Protein AF-A0AAV7HA38-F1 (afdb_monomer_lite)

Structure (mmCIF, N/CA/C/O backbone):
data_AF-A0AAV7HA38-F1
#
_entry.id   AF-A0AAV7HA38-F1
#
loop_
_atom_site.group_PDB
_atom_site.id
_atom_site.type_symbol
_atom_site.label_atom_id
_atom_site.label_alt_id
_atom_site.label_comp_id
_atom_site.label_asym_id
_atom_site.label_entity_id
_atom_site.label_seq_id
_atom_site.pdbx_PDB_ins_code
_atom_site.Cartn_x
_atom_site.Cartn_y
_atom_site.Cartn_z
_atom_site.occupancy
_atom_site.B_iso_or_equiv
_atom_site.auth_seq_id
_atom_site.auth_comp_id
_atom_site.auth_asym_id
_atom_site.auth_atom_id
_atom_site.pdbx_PDB_model_num
ATOM 1 N N . MET A 1 1 ? -33.598 -16.511 79.814 1.00 62.31 1 MET A N 1
ATOM 2 C CA . MET A 1 1 ? -33.511 -16.182 78.376 1.00 62.31 1 MET A CA 1
ATOM 3 C C . MET A 1 1 ? -33.268 -17.488 77.653 1.00 62.31 1 MET A C 1
ATOM 5 O O . MET A 1 1 ? -32.218 -18.081 77.866 1.00 62.31 1 MET A O 1
ATOM 9 N N . ASP A 1 2 ? -34.263 -17.977 76.916 1.00 84.94 2 ASP A N 1
ATOM 10 C CA . ASP A 1 2 ? -34.191 -19.276 76.243 1.00 84.94 2 ASP A CA 1
ATOM 11 C C . ASP A 1 2 ? -33.269 -19.222 75.025 1.00 84.94 2 ASP A C 1
ATOM 13 O O . ASP A 1 2 ? -33.269 -18.250 74.272 1.00 84.94 2 ASP A O 1
ATOM 17 N N . ARG A 1 3 ? -32.510 -20.299 74.806 1.00 86.19 3 ARG A N 1
ATOM 18 C CA . ARG A 1 3 ? -31.578 -20.464 73.678 1.00 86.19 3 ARG A CA 1
ATOM 19 C C . ARG A 1 3 ? -32.233 -20.198 72.314 1.00 86.19 3 ARG A C 1
ATOM 21 O O . ARG A 1 3 ? -31.635 -19.552 71.462 1.00 86.19 3 ARG A O 1
ATOM 28 N N . LEU A 1 4 ? -33.491 -20.608 72.160 1.00 89.75 4 LEU A N 1
ATOM 29 C CA . LEU A 1 4 ? -34.296 -20.370 70.957 1.00 89.75 4 LEU A CA 1
ATOM 30 C C . LEU A 1 4 ? -34.538 -18.878 70.681 1.00 89.75 4 LEU A C 1
ATOM 32 O O . LEU A 1 4 ? -34.644 -18.471 69.528 1.00 89.75 4 LEU A O 1
ATOM 36 N N . HIS A 1 5 ? -34.615 -18.048 71.724 1.00 88.56 5 HIS A N 1
ATOM 37 C CA . HIS A 1 5 ? -34.818 -16.609 71.571 1.00 88.56 5 HIS A CA 1
ATOM 38 C C . HIS A 1 5 ? -33.565 -15.918 71.016 1.00 88.56 5 HIS A C 1
ATOM 40 O O . HIS A 1 5 ? -33.676 -15.019 70.189 1.00 88.56 5 HIS A O 1
ATOM 46 N N . ILE A 1 6 ? -32.377 -16.369 71.431 1.00 91.44 6 ILE A N 1
ATOM 47 C CA . ILE A 1 6 ? -31.093 -15.848 70.938 1.00 91.44 6 ILE A CA 1
ATOM 48 C C . ILE A 1 6 ? -30.918 -16.209 69.458 1.00 91.44 6 ILE A C 1
ATOM 50 O O . ILE A 1 6 ? -30.680 -15.322 68.640 1.00 91.44 6 ILE A O 1
ATOM 54 N N . GLU A 1 7 ? -31.143 -17.477 69.100 1.00 93.38 7 GLU A N 1
ATOM 55 C CA . GLU A 1 7 ? -31.042 -17.963 67.715 1.00 93.38 7 GLU A CA 1
ATOM 56 C C . GLU A 1 7 ? -32.028 -17.237 66.774 1.00 93.38 7 GLU A C 1
ATOM 58 O O . GLU A 1 7 ? -31.676 -16.880 65.648 1.00 93.38 7 GLU A O 1
ATOM 63 N N . LEU A 1 8 ? -33.246 -16.935 67.244 1.00 94.00 8 LEU A N 1
ATOM 64 C CA . LEU A 1 8 ? -34.242 -16.179 66.476 1.00 94.00 8 LEU A CA 1
ATOM 65 C C . LEU A 1 8 ? -33.797 -14.734 66.196 1.00 94.00 8 LEU A C 1
ATOM 67 O O . LEU A 1 8 ? -33.965 -14.235 65.079 1.00 94.00 8 LEU A O 1
ATOM 71 N N . VAL A 1 9 ? -33.240 -14.056 67.202 1.00 94.62 9 VAL A N 1
ATOM 72 C CA . VAL A 1 9 ? -32.756 -12.675 67.068 1.00 94.62 9 VAL A CA 1
ATOM 73 C C . VAL A 1 9 ? -31.555 -12.624 66.121 1.00 94.62 9 VAL A C 1
ATOM 75 O O . VAL A 1 9 ? -31.524 -11.789 65.215 1.00 94.62 9 VAL A O 1
ATOM 78 N N . GLU A 1 10 ? -30.605 -13.550 66.255 1.00 94.31 10 GLU A N 1
ATOM 79 C CA . GLU A 1 10 ? -29.455 -13.664 65.350 1.00 94.31 10 GLU A CA 1
ATOM 80 C C . GLU A 1 10 ? -29.895 -13.921 63.901 1.00 94.31 10 GLU A C 1
ATOM 82 O O . GLU A 1 10 ? -29.453 -13.217 62.984 1.00 94.31 10 GLU A O 1
ATOM 87 N N . ALA A 1 11 ? -30.841 -14.839 63.682 1.00 94.25 11 ALA A N 1
ATOM 88 C CA . ALA A 1 11 ? -31.405 -15.098 62.360 1.00 94.25 11 ALA A CA 1
ATOM 89 C C . ALA A 1 11 ? -32.081 -13.849 61.764 1.00 94.25 11 ALA A C 1
ATOM 91 O O . ALA A 1 11 ? -31.839 -13.510 60.604 1.00 94.25 11 ALA A O 1
ATOM 92 N N . GLN A 1 12 ? -32.862 -13.101 62.553 1.00 94.69 12 GLN A N 1
ATOM 93 C CA . GLN A 1 12 ? -33.477 -11.847 62.102 1.00 94.69 12 GLN A CA 1
ATOM 94 C C . GLN A 1 12 ? -32.443 -10.786 61.715 1.00 94.69 12 GLN A C 1
ATOM 96 O O . GLN A 1 12 ? -32.602 -10.117 60.689 1.00 94.69 12 GLN A O 1
ATOM 101 N N . THR A 1 13 ? -31.380 -10.621 62.509 1.00 94.69 13 THR A N 1
ATOM 102 C CA . THR A 1 13 ? -30.314 -9.665 62.170 1.00 94.69 13 THR A CA 1
ATOM 103 C C . THR A 1 13 ? -29.594 -10.053 60.878 1.00 94.69 13 THR A C 1
ATOM 105 O O . THR A 1 13 ? -29.368 -9.193 60.022 1.00 94.69 13 THR A O 1
ATOM 108 N N . THR A 1 14 ? -29.335 -11.348 60.686 1.00 95.25 14 THR A N 1
ATOM 109 C CA . THR A 1 14 ? -28.693 -11.894 59.485 1.00 95.25 14 THR A CA 1
ATOM 110 C C . THR A 1 14 ? -29.554 -11.685 58.240 1.00 95.25 14 THR A C 1
ATOM 112 O O . THR A 1 14 ? -29.066 -11.160 57.239 1.00 95.25 14 THR A O 1
ATOM 115 N N . ILE A 1 15 ? -30.854 -11.994 58.313 1.00 95.69 15 ILE A N 1
ATOM 116 C CA . ILE A 1 15 ? -31.809 -11.785 57.211 1.00 95.69 15 ILE A CA 1
ATOM 117 C C . ILE A 1 15 ? -31.880 -10.302 56.827 1.00 95.69 15 ILE A C 1
ATOM 119 O O . ILE A 1 15 ? -31.817 -9.947 55.648 1.00 95.69 15 ILE A O 1
ATOM 123 N N . LYS A 1 16 ? -31.949 -9.404 57.818 1.00 95.62 16 LYS A N 1
ATOM 124 C CA . LYS A 1 16 ? -31.985 -7.954 57.576 1.00 95.62 16 LYS A CA 1
ATOM 125 C C . LYS A 1 16 ? -30.708 -7.455 56.896 1.00 95.62 16 LYS A C 1
ATOM 127 O O . LYS A 1 16 ? -30.772 -6.566 56.046 1.00 95.62 16 LYS A O 1
ATOM 132 N N . GLN A 1 17 ? -29.553 -8.012 57.254 1.00 95.19 17 GLN A N 1
ATOM 133 C CA . GLN A 1 17 ? -28.273 -7.666 56.641 1.00 95.19 17 GLN A CA 1
ATOM 134 C C . GLN A 1 17 ? -28.152 -8.208 55.207 1.00 95.19 17 GLN A C 1
ATOM 136 O O . GLN A 1 17 ? -27.675 -7.494 54.319 1.00 95.19 17 GLN A O 1
ATOM 141 N N . GLN A 1 18 ? -28.634 -9.427 54.953 1.00 95.50 18 GLN A N 1
ATOM 142 C CA . GLN A 1 18 ? -28.691 -10.004 53.608 1.00 95.50 18 GLN A CA 1
ATOM 143 C C . GLN A 1 18 ? -29.592 -9.183 52.679 1.00 95.50 18 GLN A C 1
ATOM 145 O O . GLN A 1 18 ? -29.159 -8.841 51.580 1.00 95.50 18 GLN A O 1
ATOM 150 N N . GLY A 1 19 ? -30.773 -8.757 53.140 1.00 96.62 19 GLY A N 1
ATOM 151 C CA . GLY A 1 19 ? -31.677 -7.916 52.344 1.00 96.62 19 GLY A CA 1
ATOM 152 C C . GLY A 1 19 ? -31.048 -6.584 51.910 1.00 96.62 19 GLY A C 1
ATOM 153 O O . GLY A 1 19 ? -31.162 -6.185 50.752 1.00 96.62 19 GLY A O 1
ATOM 154 N N . LYS A 1 20 ? -30.296 -5.923 52.803 1.00 95.75 20 LYS A N 1
ATOM 155 C CA . LYS A 1 20 ? -29.534 -4.706 52.458 1.00 95.75 20 LYS A CA 1
ATOM 156 C C . LYS A 1 20 ? -28.440 -4.982 51.428 1.00 95.75 20 LYS A C 1
ATOM 158 O O . LYS A 1 20 ? -28.231 -4.195 50.510 1.00 95.75 20 LYS A O 1
ATOM 163 N N . THR A 1 21 ? -27.734 -6.097 51.594 1.00 95.75 21 THR A N 1
ATOM 164 C CA . THR A 1 21 ? -26.650 -6.499 50.690 1.00 95.75 21 THR A CA 1
ATOM 165 C C . THR A 1 21 ? -27.192 -6.785 49.290 1.00 95.75 21 THR A C 1
ATOM 167 O O . THR A 1 21 ? -26.593 -6.359 48.303 1.00 95.75 21 THR A O 1
ATOM 170 N N . GLN A 1 22 ? -28.363 -7.420 49.204 1.00 96.56 22 GLN A N 1
ATOM 171 C CA . GLN A 1 22 ? -29.045 -7.700 47.946 1.00 96.56 22 GLN A CA 1
ATOM 172 C C . GLN A 1 22 ? -29.448 -6.418 47.209 1.00 96.56 22 GLN A C 1
ATOM 174 O O . GLN A 1 22 ? -29.122 -6.286 46.034 1.00 96.56 22 GLN A O 1
ATOM 179 N N . GLN A 1 23 ? -30.030 -5.429 47.898 1.00 96.00 23 GLN A N 1
ATOM 180 C CA . GLN A 1 23 ? -30.350 -4.130 47.281 1.00 96.00 23 GLN A CA 1
ATOM 181 C C . GLN A 1 23 ? -29.116 -3.417 46.711 1.00 96.00 23 GLN A C 1
ATOM 183 O O . GLN A 1 23 ? -29.169 -2.847 45.622 1.00 96.00 23 GLN A O 1
ATOM 188 N N . ILE A 1 24 ? -27.985 -3.452 47.425 1.00 96.62 24 ILE A N 1
ATOM 189 C CA . ILE A 1 24 ? -26.736 -2.836 46.951 1.00 96.62 24 ILE A CA 1
ATOM 190 C C . ILE A 1 24 ? -26.222 -3.545 45.691 1.00 96.62 24 ILE A C 1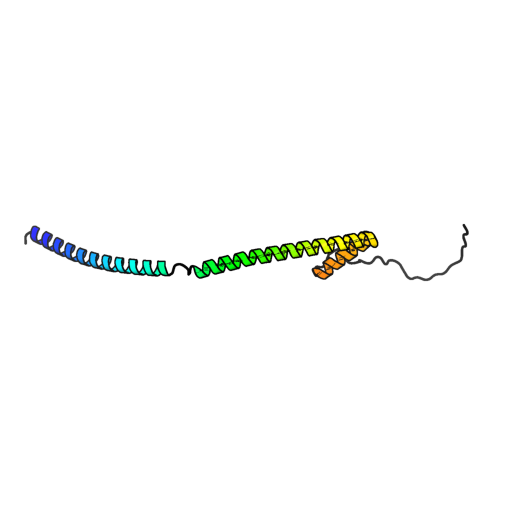
ATOM 192 O O . ILE A 1 24 ? -25.749 -2.890 44.760 1.00 96.62 24 ILE A O 1
ATOM 196 N N . LEU A 1 25 ? -26.293 -4.877 45.662 1.00 96.19 25 LEU A N 1
ATOM 197 C CA . LEU A 1 25 ? -25.904 -5.682 44.503 1.00 96.19 25 LEU A CA 1
ATOM 198 C C . LEU A 1 25 ? -26.791 -5.398 43.291 1.00 96.19 25 LEU A C 1
ATOM 200 O O . LEU A 1 25 ? -26.273 -5.240 42.191 1.00 96.19 25 LEU A O 1
ATOM 204 N N . GLU A 1 26 ? -28.097 -5.279 43.497 1.00 97.06 26 GLU A N 1
ATOM 205 C CA . GLU A 1 26 ? -29.074 -5.013 42.442 1.00 97.06 26 GLU A CA 1
ATOM 206 C C . GLU A 1 26 ? -28.854 -3.628 41.817 1.00 97.06 26 GLU A C 1
ATOM 208 O O . GLU A 1 26 ? -28.704 -3.510 40.601 1.00 97.06 26 GLU A O 1
ATOM 213 N N . ALA A 1 27 ? -28.660 -2.597 42.646 1.00 96.75 27 ALA A N 1
ATOM 214 C CA . ALA A 1 27 ? -28.312 -1.256 42.178 1.00 96.75 27 ALA A CA 1
ATOM 215 C C . ALA A 1 27 ? -26.973 -1.222 41.414 1.00 96.75 27 ALA A C 1
ATOM 217 O O . ALA A 1 27 ? -26.838 -0.525 40.405 1.00 96.75 27 ALA A O 1
ATOM 218 N N . LYS A 1 28 ? -25.967 -1.984 41.868 1.00 96.56 28 LYS A N 1
ATOM 219 C CA . LYS A 1 28 ? -24.689 -2.118 41.149 1.00 96.56 28 LYS A CA 1
ATOM 220 C C . LYS A 1 28 ? -24.854 -2.833 39.811 1.00 96.56 28 LYS A C 1
ATOM 222 O O . LYS A 1 28 ? -24.197 -2.440 38.852 1.00 96.56 28 LYS A O 1
ATOM 227 N N . ASN A 1 29 ? -25.700 -3.856 39.746 1.00 96.69 29 ASN A N 1
ATOM 228 C CA . ASN A 1 29 ? -25.959 -4.610 38.524 1.00 96.69 29 ASN A CA 1
ATOM 229 C C . ASN A 1 29 ? -26.628 -3.720 37.469 1.00 96.69 29 ASN A C 1
ATOM 231 O O . ASN A 1 29 ? -26.132 -3.623 36.352 1.00 96.69 29 ASN A O 1
ATOM 235 N N . GLU A 1 30 ? -27.659 -2.965 37.852 1.00 96.94 30 GLU A N 1
ATOM 236 C CA . GLU A 1 30 ? -28.312 -2.008 36.949 1.00 96.94 30 GLU A CA 1
ATOM 237 C C . GLU A 1 30 ? -27.350 -0.914 36.467 1.00 96.94 30 GLU A C 1
ATOM 239 O O . GLU A 1 30 ? -27.302 -0.592 35.278 1.00 96.94 30 GLU A O 1
ATOM 244 N N . ARG A 1 31 ? -26.482 -0.407 37.353 1.00 96.44 31 ARG A N 1
ATOM 245 C CA . ARG A 1 31 ? -25.427 0.533 36.955 1.00 96.44 31 ARG A CA 1
ATOM 246 C C . ARG A 1 31 ? -24.450 -0.086 35.951 1.00 96.44 31 ARG A C 1
ATOM 248 O O . ARG A 1 31 ? -24.081 0.573 34.984 1.00 96.44 31 ARG A O 1
ATOM 255 N N . LEU A 1 32 ? -24.019 -1.328 36.170 1.00 95.62 32 LEU A N 1
ATOM 256 C CA . LEU A 1 32 ? -23.100 -2.024 35.266 1.00 95.62 32 LEU A CA 1
ATOM 257 C C . LEU A 1 32 ? -23.738 -2.299 33.903 1.00 95.62 32 LEU A C 1
ATOM 259 O O . LEU A 1 32 ? -23.078 -2.074 32.893 1.00 95.62 32 LEU A O 1
ATOM 263 N N . LYS A 1 33 ? -25.014 -2.702 33.860 1.00 95.56 33 LYS A N 1
ATOM 264 C CA . LYS A 1 33 ? -25.769 -2.851 32.606 1.00 95.56 33 LYS A CA 1
ATOM 265 C C . LYS A 1 33 ? -25.825 -1.540 31.823 1.00 95.56 33 LYS A C 1
ATOM 267 O O . LYS A 1 33 ? -25.563 -1.540 30.625 1.00 95.56 33 LYS A O 1
ATOM 272 N N . SER A 1 34 ? -26.105 -0.424 32.501 1.00 93.06 34 SER A N 1
ATOM 273 C CA . SER A 1 34 ? -26.121 0.900 31.868 1.00 93.06 34 SER A CA 1
ATOM 274 C C . SER A 1 34 ? -24.757 1.274 31.283 1.00 93.06 34 SER A C 1
ATOM 276 O O . SER A 1 34 ? -24.694 1.758 30.158 1.00 93.06 34 SER A O 1
ATOM 278 N N . VAL A 1 35 ? -23.669 1.034 32.020 1.00 90.69 35 VAL A N 1
ATOM 279 C CA . VAL A 1 3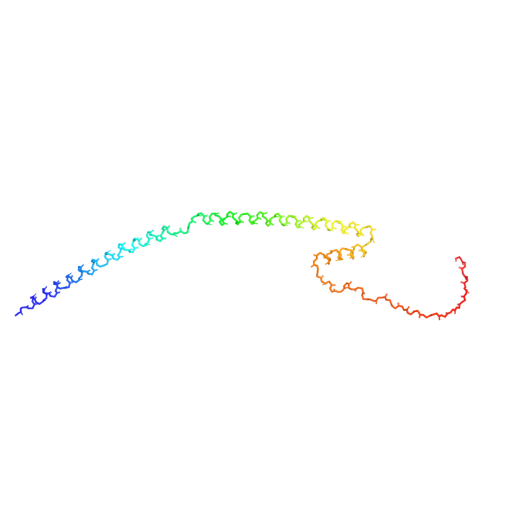5 ? -22.303 1.324 31.549 1.00 90.69 35 VAL A CA 1
ATOM 280 C C . VAL A 1 35 ? -21.915 0.424 30.373 1.00 90.69 35 VAL A C 1
ATOM 282 O O . VAL A 1 35 ? -21.279 0.894 29.435 1.00 90.69 35 VAL A O 1
ATOM 285 N N . LEU A 1 36 ? -22.306 -0.853 30.395 1.00 89.69 36 LEU A N 1
ATOM 286 C CA . LEU A 1 36 ? -22.090 -1.786 29.285 1.00 89.69 36 LEU A CA 1
ATOM 287 C C . LEU A 1 36 ? -22.787 -1.308 28.011 1.00 89.69 36 LEU A C 1
ATOM 289 O O . LEU A 1 36 ? -22.139 -1.212 26.974 1.00 89.69 36 LEU A O 1
ATOM 293 N N . SER A 1 37 ? -24.061 -0.926 28.109 1.00 85.00 37 SER A N 1
ATOM 294 C CA . SER A 1 37 ? -24.823 -0.417 26.966 1.00 85.00 37 SER A CA 1
ATOM 295 C C . SER A 1 37 ? -24.221 0.872 26.388 1.00 85.00 37 SER A C 1
ATOM 297 O O . SER A 1 37 ? -24.112 1.012 25.171 1.00 85.00 37 SER A O 1
ATOM 299 N N . GLU A 1 38 ? -23.751 1.791 27.239 1.00 82.81 38 GLU A N 1
ATOM 300 C CA . GLU A 1 38 ? -23.047 3.002 26.795 1.00 82.81 38 GLU A CA 1
ATOM 301 C C . GLU A 1 38 ? -21.725 2.668 26.081 1.00 82.81 38 GLU A C 1
ATOM 303 O O . GLU A 1 38 ? -21.382 3.278 25.067 1.00 82.81 38 GLU A O 1
ATOM 308 N N . LYS A 1 39 ? -20.979 1.678 26.586 1.00 80.81 39 LYS A N 1
ATOM 309 C CA . LYS A 1 39 ? -19.705 1.242 26.000 1.00 80.81 39 LYS A CA 1
ATOM 310 C C . LYS A 1 39 ? -19.879 0.505 24.676 1.00 80.81 39 LYS A C 1
ATOM 312 O O . LYS A 1 39 ? -19.062 0.705 23.782 1.00 80.81 39 LYS A O 1
ATOM 317 N N . GLU A 1 40 ? -20.935 -0.288 24.528 1.00 77.19 40 GLU A N 1
ATOM 318 C CA . GLU A 1 40 ? -21.311 -0.912 23.254 1.00 77.19 40 GLU A CA 1
ATOM 319 C C . GLU A 1 40 ? -21.714 0.143 22.216 1.00 77.19 40 GLU A C 1
ATOM 321 O O . GLU A 1 40 ? -21.297 0.062 21.065 1.00 77.19 40 GLU A O 1
ATOM 326 N N . ALA A 1 41 ? -22.423 1.202 22.621 1.00 69.00 41 ALA A N 1
ATOM 327 C CA . ALA A 1 41 ? -22.729 2.328 21.735 1.00 69.00 41 ALA A CA 1
ATOM 328 C C . ALA A 1 41 ? -21.486 3.163 21.348 1.00 69.00 41 ALA A C 1
ATOM 330 O O . ALA A 1 41 ? -21.488 3.827 20.314 1.00 69.00 41 ALA A O 1
ATOM 331 N N . GLN A 1 42 ? -20.420 3.125 22.160 1.00 69.69 42 GLN A N 1
ATOM 332 C CA . GLN A 1 42 ? -19.116 3.751 21.884 1.00 69.69 42 GLN A CA 1
ATOM 333 C C . GLN A 1 42 ? -18.181 2.870 21.035 1.00 69.69 42 GLN A C 1
ATOM 335 O O . GLN A 1 42 ? -17.055 3.288 20.745 1.00 69.69 42 GLN A O 1
ATOM 340 N N . GLN A 1 43 ? -18.604 1.662 20.641 1.00 68.50 43 GLN A N 1
ATOM 341 C CA . GLN A 1 43 ? -17.852 0.822 19.712 1.00 68.50 43 GLN A CA 1
ATOM 342 C C . GLN A 1 43 ? -17.589 1.626 18.429 1.00 68.50 43 GLN A C 1
ATOM 344 O O . GLN A 1 43 ? -18.510 2.237 17.891 1.00 68.50 43 GLN A O 1
ATOM 349 N N . LEU A 1 44 ? -16.306 1.697 18.035 1.00 63.88 44 LEU A N 1
ATOM 350 C CA . LEU A 1 44 ? -15.731 2.605 17.028 1.00 63.88 44 LEU A CA 1
ATOM 351 C C . LEU A 1 44 ? -16.737 3.041 15.953 1.00 63.88 44 LEU A C 1
ATOM 353 O O . LEU A 1 44 ? -17.363 2.166 15.349 1.00 63.88 44 LEU A O 1
ATOM 357 N N . PRO A 1 45 ? -16.852 4.351 15.650 1.00 71.12 45 PRO A N 1
ATOM 358 C CA . PRO A 1 45 ? -17.777 4.810 14.628 1.00 71.12 45 PRO A CA 1
ATOM 359 C C . PRO A 1 45 ? -17.468 4.064 13.334 1.00 71.12 45 PRO A C 1
ATOM 361 O O . PRO A 1 45 ? -16.392 4.231 12.761 1.00 71.12 45 PRO A O 1
ATOM 364 N N . SER A 1 46 ? -18.406 3.223 12.895 1.00 74.06 46 SER A N 1
ATOM 365 C CA . SER A 1 46 ? -18.292 2.395 11.688 1.00 74.06 46 SER A CA 1
ATOM 366 C C . SER A 1 46 ? -17.778 3.201 10.483 1.00 74.06 46 SER A C 1
ATOM 368 O O . SER A 1 46 ? -16.957 2.722 9.704 1.00 74.06 46 SER A O 1
ATOM 370 N N . ALA A 1 47 ? -18.147 4.486 10.415 1.00 82.50 47 ALA A N 1
ATOM 371 C CA . ALA A 1 47 ? -17.662 5.445 9.428 1.00 82.50 47 ALA A CA 1
ATOM 372 C C . ALA A 1 47 ? -16.126 5.572 9.360 1.00 82.50 47 ALA A C 1
ATOM 374 O O . ALA A 1 47 ? -15.576 5.568 8.265 1.00 82.50 47 ALA A O 1
ATOM 375 N N . VAL A 1 48 ? -15.417 5.620 10.495 1.00 85.12 48 VAL A N 1
ATOM 376 C CA . VAL A 1 48 ? -13.945 5.756 10.525 1.00 85.12 48 VAL A CA 1
ATOM 377 C C . VAL A 1 48 ? -13.270 4.511 9.946 1.00 85.12 48 VAL A C 1
ATOM 379 O O . VAL A 1 48 ? -12.269 4.606 9.237 1.00 85.12 48 VAL A O 1
ATOM 382 N N . ILE A 1 49 ? -13.829 3.329 10.218 1.00 87.94 49 ILE A N 1
ATOM 383 C CA . ILE A 1 49 ? -13.320 2.064 9.677 1.00 87.94 49 ILE A CA 1
ATOM 384 C C . ILE A 1 49 ? -13.535 2.012 8.159 1.00 87.94 49 ILE A C 1
ATOM 386 O O . ILE A 1 49 ? -12.635 1.603 7.425 1.00 87.94 49 ILE A O 1
ATOM 390 N N . GLU A 1 50 ? -14.696 2.450 7.674 1.00 90.31 50 GLU A N 1
ATOM 391 C CA . GLU A 1 50 ? -14.982 2.510 6.237 1.00 90.31 50 GLU A CA 1
ATOM 392 C C . GLU A 1 50 ? -14.114 3.547 5.506 1.00 90.31 50 GLU A C 1
ATOM 394 O O . GLU A 1 50 ? -13.585 3.266 4.428 1.00 90.31 50 GLU A O 1
ATOM 399 N N . GLU A 1 51 ? -13.873 4.714 6.106 1.00 93.19 51 GLU A N 1
ATOM 400 C CA . GLU A 1 51 ? -12.936 5.707 5.569 1.00 93.19 51 GLU A CA 1
ATOM 401 C C . GLU A 1 51 ? -11.506 5.165 5.494 1.00 93.19 51 GLU A C 1
ATOM 403 O O . GLU A 1 51 ? -10.828 5.348 4.478 1.00 93.19 51 GLU A O 1
ATOM 408 N N . PHE A 1 52 ? -11.056 4.433 6.519 1.00 94.75 52 PHE A N 1
ATOM 409 C CA . PHE A 1 52 ? -9.751 3.778 6.501 1.00 94.75 52 PHE A CA 1
ATOM 410 C C . PHE A 1 52 ? -9.648 2.744 5.372 1.00 94.75 52 PHE A C 1
ATOM 412 O O . PHE A 1 52 ? -8.669 2.751 4.626 1.00 94.75 52 PHE A O 1
ATOM 419 N N . LYS A 1 53 ? -10.672 1.899 5.182 1.00 96.00 53 LYS A N 1
ATOM 420 C CA . LYS A 1 53 ? -10.720 0.940 4.063 1.00 96.00 53 LYS A CA 1
ATOM 421 C C . LYS A 1 53 ? -10.642 1.644 2.710 1.00 96.00 53 LYS A C 1
ATOM 423 O O . LYS A 1 53 ? -9.895 1.207 1.838 1.00 96.00 53 LYS A O 1
ATOM 428 N N . LYS A 1 54 ? -11.372 2.751 2.542 1.00 96.88 54 LYS A N 1
ATOM 429 C CA . LYS A 1 54 ? -11.345 3.554 1.313 1.00 96.88 54 LYS A CA 1
ATOM 430 C C . LYS A 1 54 ? -9.961 4.156 1.057 1.00 96.88 54 LYS A C 1
ATOM 432 O O . LYS A 1 54 ? -9.470 4.087 -0.067 1.00 96.88 54 LYS A O 1
ATOM 437 N N . SER A 1 55 ? -9.325 4.707 2.090 1.00 97.44 55 SER A N 1
ATOM 438 C CA . SER A 1 55 ? -7.957 5.236 2.014 1.00 97.44 55 SER A CA 1
ATOM 439 C C . SER A 1 55 ? -6.950 4.145 1.636 1.00 97.44 55 SER A C 1
ATOM 441 O O . SER A 1 55 ? -6.116 4.341 0.754 1.00 97.44 55 SER A O 1
ATOM 443 N N . 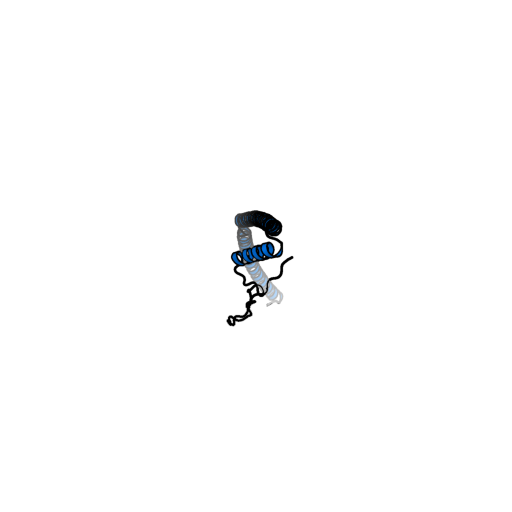TYR A 1 56 ? -7.079 2.956 2.229 1.00 97.38 56 TYR A N 1
ATOM 444 C CA . TYR A 1 56 ? -6.223 1.815 1.918 1.00 97.38 56 TYR A CA 1
ATOM 445 C C . TYR A 1 56 ? -6.397 1.322 0.473 1.00 97.38 56 TYR A C 1
ATOM 447 O O . TYR A 1 56 ? -5.408 1.089 -0.216 1.00 97.38 56 TYR A O 1
ATOM 455 N N . ALA A 1 57 ? -7.634 1.241 -0.028 1.00 98.12 57 ALA A N 1
ATOM 456 C CA . ALA A 1 57 ? -7.897 0.906 -1.428 1.00 98.12 57 ALA A CA 1
ATOM 457 C C . ALA A 1 57 ? -7.302 1.947 -2.392 1.00 98.12 57 ALA A C 1
ATOM 459 O O . ALA A 1 57 ? -6.690 1.585 -3.394 1.00 98.12 57 ALA A O 1
ATOM 460 N N . PHE A 1 58 ? -7.427 3.239 -2.071 1.00 98.12 58 PHE A N 1
ATOM 461 C CA . PHE A 1 58 ? -6.807 4.304 -2.858 1.00 98.12 58 PHE A CA 1
ATOM 462 C C . PHE A 1 58 ? -5.279 4.190 -2.877 1.00 98.12 58 PHE A C 1
ATOM 464 O O . PHE A 1 58 ? -4.671 4.335 -3.934 1.00 98.12 58 PHE A O 1
ATOM 471 N N . LYS A 1 59 ? -4.657 3.876 -1.734 1.00 98.12 59 LYS A N 1
ATOM 472 C CA . LYS A 1 59 ? -3.212 3.649 -1.646 1.00 98.12 59 LYS A CA 1
ATOM 473 C C . LYS A 1 59 ? -2.750 2.549 -2.609 1.00 98.12 59 LYS A C 1
ATOM 475 O O . LYS A 1 59 ? -1.786 2.782 -3.328 1.00 98.12 59 LYS A O 1
ATOM 480 N N . ILE A 1 60 ? -3.444 1.408 -2.650 1.00 98.19 60 ILE A N 1
ATOM 481 C CA . ILE A 1 60 ? -3.107 0.295 -3.557 1.00 98.19 60 ILE A CA 1
ATOM 482 C C . ILE A 1 60 ? -3.119 0.763 -5.018 1.00 98.19 60 ILE A C 1
ATOM 484 O O . ILE A 1 60 ? -2.155 0.539 -5.737 1.00 98.19 60 ILE A O 1
ATOM 488 N N . ILE A 1 61 ? -4.157 1.499 -5.432 1.00 98.12 61 ILE A N 1
ATOM 489 C CA . ILE A 1 61 ? -4.266 2.024 -6.805 1.00 98.12 61 ILE A CA 1
ATOM 490 C C 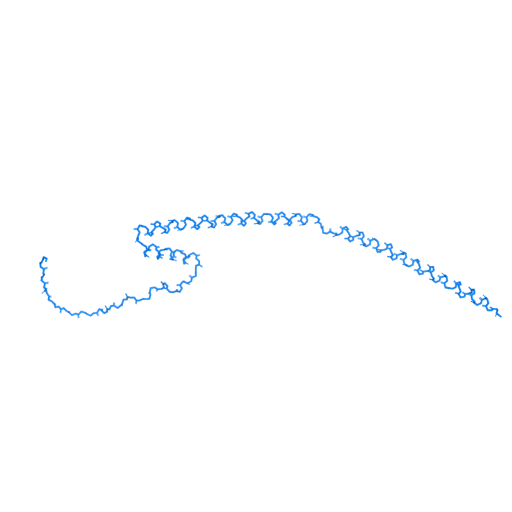. ILE A 1 61 ? -3.088 2.948 -7.151 1.00 98.12 61 ILE A C 1
ATOM 492 O O . ILE A 1 61 ? -2.554 2.908 -8.258 1.00 98.12 61 ILE A O 1
ATOM 496 N N . ILE A 1 62 ? -2.681 3.805 -6.213 1.00 97.94 62 ILE A N 1
ATOM 497 C CA . ILE A 1 62 ? -1.539 4.700 -6.420 1.00 97.94 62 ILE A CA 1
ATOM 498 C C . ILE A 1 62 ? -0.227 3.915 -6.501 1.00 97.94 62 ILE A C 1
ATOM 500 O O . ILE A 1 62 ? 0.602 4.224 -7.353 1.00 97.94 62 ILE A O 1
ATOM 504 N N . GLU A 1 63 ? -0.033 2.908 -5.649 1.00 98.12 63 GLU A N 1
ATOM 505 C CA . GLU A 1 63 ? 1.151 2.043 -5.694 1.00 98.12 63 GLU A CA 1
ATOM 506 C C . GLU A 1 63 ? 1.247 1.285 -7.026 1.00 98.12 63 GLU A C 1
ATOM 508 O O . GLU A 1 63 ? 2.329 1.257 -7.617 1.00 98.12 63 GLU A O 1
ATOM 513 N N . ASP A 1 64 ? 0.127 0.783 -7.551 1.00 98.00 64 ASP A N 1
ATOM 514 C CA . ASP A 1 64 ? 0.067 0.125 -8.861 1.00 98.00 64 ASP A CA 1
ATOM 515 C C . ASP A 1 64 ? 0.473 1.079 -9.994 1.00 98.00 64 ASP A C 1
ATOM 517 O O . ASP A 1 64 ? 1.359 0.756 -10.787 1.00 98.00 64 ASP A O 1
ATOM 521 N N . HIS A 1 65 ? -0.088 2.294 -10.039 1.00 97.81 65 HIS A N 1
ATOM 522 C CA . HIS A 1 65 ? 0.293 3.288 -11.052 1.00 97.81 65 HIS A CA 1
ATOM 523 C C . HIS A 1 65 ? 1.760 3.719 -10.939 1.00 97.81 65 HIS A C 1
ATOM 525 O O . HIS A 1 65 ? 2.428 3.931 -11.951 1.00 97.81 65 HIS A O 1
ATOM 531 N N . ILE A 1 66 ? 2.287 3.857 -9.717 1.00 96.88 66 ILE A N 1
ATOM 532 C CA . ILE A 1 66 ? 3.709 4.157 -9.507 1.00 96.88 66 ILE A CA 1
ATOM 533 C C . ILE A 1 66 ? 4.568 3.021 -10.067 1.00 96.88 66 ILE A C 1
ATOM 535 O O . ILE A 1 66 ? 5.586 3.284 -10.712 1.00 96.88 66 ILE A O 1
ATOM 539 N N . GLN A 1 67 ? 4.178 1.768 -9.836 1.00 97.00 67 GLN A N 1
ATOM 540 C CA . GLN A 1 67 ? 4.912 0.606 -10.322 1.00 97.00 67 GLN A CA 1
ATOM 541 C C . GLN A 1 67 ? 4.854 0.484 -11.851 1.00 97.00 67 GLN A C 1
ATOM 543 O O . GLN A 1 67 ? 5.875 0.190 -12.481 1.00 97.00 67 GLN A O 1
ATOM 548 N N . GLU A 1 68 ? 3.701 0.762 -12.457 1.00 96.88 68 GLU A N 1
ATOM 549 C CA . GLU A 1 68 ? 3.536 0.822 -13.911 1.00 96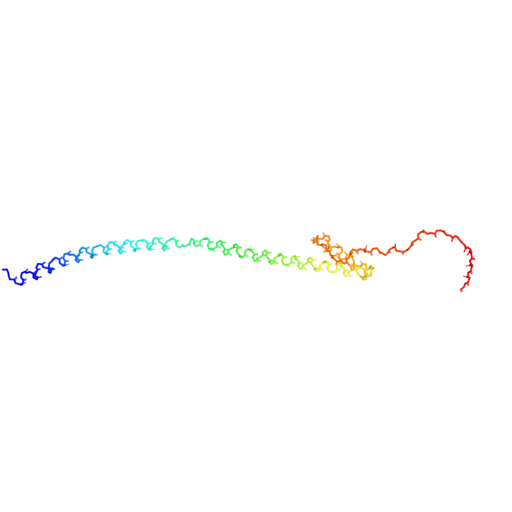.88 68 GLU A CA 1
ATOM 550 C C . GLU A 1 68 ? 4.418 1.918 -14.521 1.00 96.88 68 GLU A C 1
ATOM 552 O O . GLU A 1 68 ? 5.222 1.643 -15.414 1.00 96.88 68 GLU A O 1
ATOM 557 N N . ALA A 1 69 ? 4.357 3.139 -13.979 1.00 95.69 69 ALA A N 1
ATOM 558 C CA . ALA A 1 69 ? 5.168 4.259 -14.444 1.00 95.69 69 ALA A CA 1
ATOM 559 C C . ALA A 1 69 ? 6.672 3.964 -14.330 1.00 95.69 69 ALA A C 1
ATOM 561 O O . ALA A 1 69 ? 7.429 4.233 -15.261 1.00 95.69 69 ALA A O 1
ATOM 562 N N . ARG A 1 70 ? 7.115 3.359 -13.220 1.00 92.56 70 ARG A N 1
ATOM 563 C CA . ARG A 1 70 ? 8.511 2.926 -13.042 1.00 92.56 70 ARG A CA 1
ATOM 564 C C . ARG A 1 70 ? 8.934 1.896 -14.082 1.00 92.56 70 ARG A C 1
ATOM 566 O O . ARG A 1 70 ? 10.024 2.014 -14.635 1.00 92.56 70 ARG A O 1
ATOM 573 N N . SER A 1 71 ? 8.082 0.910 -14.349 1.00 94.56 71 SER A N 1
ATOM 574 C CA . SER A 1 71 ? 8.360 -0.135 -15.339 1.00 94.56 71 SER A CA 1
ATOM 575 C C . SER A 1 71 ? 8.476 0.457 -16.743 1.00 94.56 71 SER A C 1
ATOM 577 O O . SER A 1 71 ? 9.389 0.107 -17.485 1.00 94.56 71 SER A O 1
ATOM 579 N N . HIS A 1 72 ? 7.600 1.406 -17.081 1.00 94.06 72 HIS A N 1
ATOM 580 C CA . HIS A 1 72 ? 7.649 2.109 -18.357 1.00 94.06 72 HIS A CA 1
ATOM 581 C C . HIS A 1 72 ? 8.921 2.951 -18.514 1.00 94.06 72 HIS A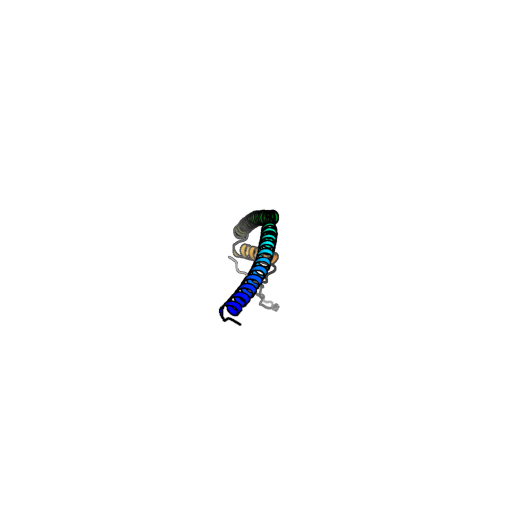 C 1
ATOM 583 O O . HIS A 1 72 ? 9.579 2.870 -19.546 1.00 94.06 72 HIS A O 1
ATOM 589 N N . ILE A 1 73 ? 9.301 3.714 -17.482 1.00 91.12 73 ILE A N 1
ATOM 590 C CA . ILE A 1 73 ? 10.550 4.490 -17.482 1.00 91.12 73 ILE A CA 1
ATOM 591 C C . ILE A 1 73 ? 11.750 3.565 -17.696 1.00 91.12 73 ILE A C 1
ATOM 593 O O . ILE A 1 73 ? 12.591 3.853 -18.542 1.00 91.12 73 ILE A O 1
ATOM 597 N N . TYR A 1 74 ? 11.811 2.438 -16.981 1.00 89.75 74 TYR A N 1
ATOM 598 C CA . TYR A 1 74 ? 12.901 1.477 -17.135 1.00 89.75 74 TYR A CA 1
ATOM 599 C C . TYR A 1 74 ? 12.975 0.908 -18.560 1.00 89.75 74 TYR A C 1
ATOM 601 O O . TYR A 1 74 ? 14.048 0.908 -19.152 1.00 89.75 74 TYR A O 1
ATOM 609 N N . ASP A 1 75 ? 11.848 0.482 -19.138 1.00 93.75 75 ASP A N 1
ATOM 610 C CA . ASP A 1 75 ? 11.799 -0.045 -20.510 1.00 93.75 75 ASP A CA 1
ATOM 611 C C . ASP A 1 75 ? 12.263 0.993 -21.546 1.00 93.75 75 ASP A C 1
ATOM 613 O O . ASP A 1 75 ? 13.067 0.684 -22.426 1.00 93.75 75 ASP A O 1
ATOM 617 N N . VAL A 1 76 ? 11.809 2.244 -21.417 1.00 92.44 76 VAL A N 1
ATOM 618 C CA . VAL A 1 76 ? 12.223 3.343 -22.304 1.00 92.44 76 VAL A CA 1
ATOM 619 C C . VAL A 1 76 ? 13.719 3.633 -22.168 1.00 92.44 76 VAL A C 1
ATOM 621 O O . VAL A 1 76 ? 14.408 3.768 -23.178 1.00 92.44 76 VAL A O 1
ATOM 624 N N . GLU A 1 77 ? 14.237 3.716 -20.942 1.00 88.56 77 GLU A N 1
ATOM 625 C CA . GLU A 1 77 ? 15.649 4.019 -20.688 1.00 88.56 77 GLU A CA 1
ATOM 626 C C . GLU A 1 77 ? 16.582 2.891 -21.140 1.00 88.56 77 GLU A C 1
ATOM 628 O O . GLU A 1 77 ? 17.629 3.168 -21.725 1.00 88.56 77 GLU A O 1
ATOM 633 N N . VAL A 1 78 ? 16.196 1.628 -20.934 1.00 88.88 78 VAL A N 1
ATOM 634 C CA . VAL A 1 78 ? 16.954 0.467 -21.422 1.00 88.88 78 VAL A CA 1
ATOM 635 C C . VAL A 1 78 ? 16.993 0.454 -22.945 1.00 88.88 78 VAL A C 1
ATOM 637 O O . VAL A 1 78 ? 18.075 0.342 -23.514 1.00 88.88 78 VAL A O 1
ATOM 640 N N . LYS A 1 79 ? 15.853 0.651 -23.616 1.00 92.81 79 LYS A N 1
ATOM 641 C CA . LYS A 1 79 ? 15.805 0.705 -25.087 1.00 92.81 79 LYS A CA 1
ATOM 642 C C . LYS A 1 79 ? 16.638 1.849 -25.658 1.00 92.81 79 LYS A C 1
ATOM 644 O O . LYS A 1 79 ? 17.308 1.669 -26.672 1.00 92.81 79 LYS A O 1
ATOM 649 N N . ALA A 1 80 ? 16.617 3.017 -25.015 1.00 90.50 80 ALA A N 1
ATOM 650 C CA . ALA A 1 80 ? 17.460 4.140 -25.415 1.00 90.50 80 ALA A CA 1
ATOM 651 C C . ALA A 1 80 ? 18.952 3.795 -25.274 1.00 90.50 80 ALA A C 1
ATOM 653 O O . ALA A 1 80 ? 19.731 4.054 -26.187 1.00 90.50 80 ALA A O 1
ATOM 654 N N . LEU A 1 81 ? 19.340 3.150 -24.171 1.00 90.44 81 LEU A N 1
ATOM 655 C CA . LEU A 1 81 ? 20.719 2.724 -23.947 1.00 90.44 81 LEU A CA 1
ATOM 656 C C . LEU A 1 81 ? 21.170 1.646 -24.943 1.00 90.44 81 LEU A C 1
ATOM 658 O O . LEU A 1 81 ? 22.301 1.688 -25.422 1.00 90.44 81 LEU A O 1
ATOM 662 N N . GLU A 1 82 ? 20.302 0.690 -25.274 1.00 91.25 82 GLU A N 1
ATOM 663 C CA . GLU A 1 82 ? 20.568 -0.325 -26.299 1.00 91.25 82 GLU A CA 1
ATOM 664 C C . GLU A 1 82 ? 20.807 0.315 -27.671 1.00 91.25 82 GLU A C 1
ATOM 666 O O . GLU A 1 82 ? 21.761 -0.057 -28.359 1.00 91.25 82 GLU A O 1
ATOM 671 N N . ALA A 1 83 ? 19.993 1.309 -28.042 1.00 92.50 83 ALA A N 1
ATOM 672 C CA . ALA A 1 83 ? 20.175 2.071 -29.274 1.00 92.50 83 ALA A CA 1
ATOM 673 C C . ALA A 1 83 ? 21.511 2.830 -29.277 1.00 92.50 83 ALA A C 1
ATOM 675 O O . ALA A 1 83 ? 22.272 2.715 -30.235 1.00 92.50 83 ALA A O 1
ATOM 676 N N . GLU A 1 84 ? 21.861 3.515 -28.183 1.00 90.69 84 GLU A N 1
ATOM 677 C CA . GLU A 1 84 ? 23.167 4.173 -28.060 1.00 90.69 84 GLU A CA 1
ATOM 678 C C . GLU A 1 84 ? 24.327 3.174 -28.159 1.00 90.69 84 GLU A C 1
ATOM 680 O O . GLU A 1 84 ? 25.314 3.438 -28.837 1.00 90.69 84 GLU A O 1
ATOM 685 N N . CYS A 1 85 ? 24.226 1.997 -27.537 1.00 91.69 85 CYS A N 1
ATOM 686 C CA . CYS A 1 85 ? 25.255 0.961 -27.657 1.00 91.69 85 CYS A CA 1
ATOM 687 C C . CYS A 1 85 ? 25.411 0.456 -29.098 1.00 91.69 85 CYS A C 1
ATOM 689 O O . CYS A 1 85 ? 26.527 0.124 -29.507 1.00 91.69 85 CYS A O 1
ATOM 691 N N . ALA A 1 86 ? 24.311 0.388 -29.852 1.00 92.62 86 ALA A N 1
ATOM 692 C CA . ALA A 1 86 ? 24.313 -0.015 -31.251 1.00 92.62 86 ALA A CA 1
ATOM 693 C C . ALA A 1 86 ? 24.901 1.067 -32.176 1.00 92.62 86 ALA A C 1
ATOM 695 O O . ALA A 1 86 ? 25.617 0.727 -33.116 1.00 92.62 86 ALA A O 1
ATOM 696 N N . GLU A 1 87 ? 24.632 2.347 -31.907 1.00 93.06 87 GLU A N 1
ATOM 697 C CA . GLU A 1 87 ? 25.101 3.476 -32.723 1.00 93.06 87 GLU A CA 1
ATOM 698 C C . GLU A 1 87 ? 26.553 3.872 -32.415 1.00 93.06 87 GLU A C 1
ATOM 700 O O . GLU A 1 87 ? 27.370 4.032 -33.321 1.00 93.06 87 GLU A O 1
ATOM 705 N N . ASP A 1 88 ? 26.895 3.992 -31.134 1.00 92.12 88 ASP A N 1
ATOM 706 C CA . ASP A 1 88 ? 28.160 4.563 -30.661 1.00 92.12 88 ASP A CA 1
ATOM 707 C C . ASP A 1 88 ? 29.211 3.513 -30.264 1.00 92.12 88 ASP A C 1
ATOM 709 O O . ASP A 1 88 ? 30.355 3.846 -29.919 1.00 92.12 88 ASP A O 1
ATOM 713 N N . GLY A 1 89 ? 28.820 2.239 -30.299 1.00 91.94 89 GLY A N 1
ATOM 714 C CA . GLY A 1 89 ? 29.594 1.110 -29.808 1.00 91.94 89 GLY A CA 1
ATOM 715 C C . GLY A 1 89 ? 29.424 0.883 -28.304 1.00 91.94 89 GLY A C 1
ATOM 716 O O . GLY A 1 89 ? 29.281 1.813 -27.508 1.00 91.94 89 GLY A O 1
ATOM 717 N N . PHE A 1 90 ? 29.505 -0.390 -27.906 1.00 90.12 90 PHE A N 1
ATOM 718 C CA . PHE A 1 90 ? 29.181 -0.870 -26.558 1.00 90.12 90 PHE A CA 1
ATOM 719 C C . PHE A 1 90 ? 29.839 -0.069 -25.425 1.00 90.12 90 PHE A C 1
ATOM 721 O O . PHE A 1 90 ? 29.154 0.343 -24.499 1.00 90.12 90 PHE A O 1
ATOM 728 N N . ILE A 1 91 ? 31.150 0.198 -25.496 1.00 90.12 91 ILE A N 1
ATOM 729 C CA . ILE A 1 91 ? 31.874 0.897 -24.417 1.00 90.12 91 ILE A CA 1
ATOM 730 C C . ILE A 1 91 ? 31.371 2.339 -24.261 1.00 90.12 91 ILE A C 1
ATOM 732 O O . ILE A 1 91 ? 31.165 2.804 -23.141 1.00 90.12 91 ILE A O 1
ATOM 736 N N . ARG A 1 92 ? 31.155 3.053 -25.373 1.00 89.12 92 ARG A N 1
ATOM 737 C CA . ARG A 1 92 ? 30.705 4.450 -25.338 1.00 89.12 92 ARG A CA 1
ATOM 738 C C . ARG A 1 92 ? 29.253 4.545 -24.875 1.00 89.12 92 ARG A C 1
ATOM 740 O O . ARG A 1 92 ? 28.972 5.357 -23.997 1.00 89.12 92 ARG A O 1
ATOM 747 N N . GLY A 1 93 ? 28.372 3.701 -25.416 1.00 90.44 93 GLY A N 1
ATOM 748 C CA . GLY A 1 93 ? 26.974 3.615 -24.988 1.00 90.44 93 GLY A CA 1
ATOM 749 C C . GLY A 1 93 ? 26.857 3.250 -23.507 1.00 90.44 93 GLY A C 1
ATOM 750 O O . GLY A 1 93 ? 26.202 3.956 -22.747 1.00 90.44 93 GLY A O 1
ATOM 751 N N . PHE A 1 94 ? 27.598 2.237 -23.047 1.00 87.69 94 PHE A N 1
ATOM 752 C CA . PHE A 1 94 ? 27.630 1.842 -21.637 1.00 87.69 94 PHE A CA 1
ATOM 753 C C . PHE A 1 94 ? 28.025 3.005 -20.717 1.00 87.69 94 PHE A C 1
ATOM 755 O O . PHE A 1 94 ? 27.314 3.296 -19.757 1.00 87.69 94 PHE A O 1
ATOM 762 N N . MET A 1 95 ? 29.113 3.721 -21.025 1.00 88.56 95 MET A N 1
ATOM 763 C CA . MET A 1 95 ? 29.557 4.855 -20.204 1.00 88.56 95 MET A CA 1
ATOM 764 C C . MET A 1 95 ? 28.524 5.990 -20.162 1.00 88.56 95 MET A C 1
ATOM 766 O O . MET A 1 95 ? 28.316 6.579 -19.101 1.00 88.56 95 MET A O 1
ATOM 770 N N . LYS A 1 96 ? 27.829 6.275 -21.273 1.00 86.88 96 LYS A N 1
ATOM 771 C CA . LYS A 1 96 ? 26.722 7.248 -21.299 1.00 86.88 96 LYS A CA 1
ATOM 772 C C . LYS A 1 96 ? 25.551 6.817 -20.417 1.00 86.88 96 LYS A C 1
ATOM 774 O O . LYS A 1 96 ? 25.031 7.634 -19.651 1.00 86.88 96 LYS A O 1
ATOM 779 N N . GLY A 1 97 ? 25.178 5.539 -20.470 1.00 86.31 97 GLY A N 1
ATOM 780 C CA . GLY A 1 97 ? 24.152 4.966 -19.600 1.00 86.31 97 GLY A CA 1
ATOM 781 C C . GLY A 1 97 ? 24.502 5.112 -18.124 1.00 86.31 97 GLY A C 1
ATOM 782 O O . GLY A 1 97 ? 23.685 5.586 -17.333 1.00 86.31 97 GLY A O 1
ATOM 783 N N . VAL A 1 98 ? 25.744 4.793 -17.751 1.00 85.81 98 VAL A N 1
ATOM 784 C CA . VAL A 1 98 ? 26.180 4.921 -16.359 1.00 85.81 98 VAL A CA 1
ATOM 785 C C . VAL A 1 98 ? 26.202 6.380 -15.893 1.00 85.81 98 VAL A C 1
ATOM 787 O O . VAL A 1 98 ? 25.690 6.673 -14.811 1.00 85.81 98 VAL A O 1
ATOM 790 N N . CYS A 1 99 ? 26.699 7.311 -16.714 1.00 84.50 99 CYS A N 1
ATOM 791 C CA . CYS A 1 99 ? 26.617 8.745 -16.420 1.00 84.50 99 CYS A CA 1
ATOM 792 C C . CYS A 1 99 ? 25.164 9.205 -16.224 1.00 84.50 99 CYS A C 1
ATOM 794 O O . CYS A 1 99 ? 24.872 9.952 -15.293 1.00 84.50 99 CYS A O 1
ATOM 796 N N . THR A 1 100 ? 24.238 8.724 -17.056 1.00 84.75 100 THR A N 1
ATOM 797 C CA . THR A 1 100 ? 22.811 9.067 -16.966 1.00 84.75 100 THR A CA 1
ATOM 798 C C . THR A 1 100 ? 22.190 8.592 -15.655 1.00 84.75 100 THR A C 1
ATOM 800 O O . THR A 1 100 ? 21.469 9.353 -15.007 1.00 84.75 100 THR A O 1
ATOM 803 N N . ILE A 1 101 ? 22.485 7.358 -15.234 1.00 82.94 101 ILE A N 1
ATOM 804 C CA . ILE A 1 101 ? 22.026 6.825 -13.945 1.00 82.94 101 ILE A CA 1
ATOM 805 C C . ILE A 1 101 ? 22.623 7.652 -12.806 1.00 82.94 101 ILE A C 1
ATOM 807 O O . ILE A 1 101 ? 21.877 8.125 -11.954 1.00 82.94 101 ILE A O 1
ATOM 811 N N . HIS A 1 102 ? 23.934 7.899 -12.833 1.00 80.44 102 HIS A N 1
ATOM 812 C CA . HIS A 1 102 ? 24.642 8.679 -11.819 1.00 80.44 102 HIS A CA 1
ATOM 813 C C . HIS A 1 102 ? 24.053 10.092 -11.639 1.00 80.44 102 HIS A C 1
ATOM 815 O O . HIS A 1 102 ? 23.779 10.504 -10.512 1.00 80.44 102 HIS A O 1
ATOM 821 N N . CYS A 1 103 ? 23.759 10.807 -12.732 1.00 80.06 103 CYS A N 1
ATOM 822 C CA . CYS A 1 103 ? 23.110 12.121 -12.680 1.00 80.06 103 CYS A CA 1
ATOM 823 C C . CYS A 1 103 ? 21.697 12.082 -12.071 1.00 80.06 103 CYS A C 1
ATOM 825 O O . CYS A 1 103 ? 21.266 13.072 -11.483 1.00 80.06 103 CYS A O 1
ATOM 827 N N . LYS A 1 104 ? 20.968 10.966 -12.209 1.00 82.62 104 LYS A N 1
ATOM 828 C CA . LYS A 1 104 ? 19.598 10.812 -11.689 1.00 82.62 104 LYS A CA 1
ATOM 829 C C . LYS A 1 104 ? 19.555 10.385 -10.224 1.00 82.62 104 LYS A C 1
ATOM 831 O O . LYS A 1 104 ? 18.685 10.848 -9.492 1.00 82.62 104 LYS A O 1
ATOM 836 N N . THR A 1 105 ? 20.452 9.498 -9.790 1.00 80.75 105 THR A N 1
ATOM 837 C CA . THR A 1 105 ? 20.486 8.997 -8.405 1.00 80.75 105 THR A CA 1
ATOM 838 C C . THR A 1 105 ? 21.379 9.814 -7.479 1.00 80.75 105 THR A C 1
ATOM 840 O O . THR A 1 105 ? 21.233 9.692 -6.265 1.00 80.75 105 THR A O 1
ATOM 843 N N . GLY A 1 106 ? 22.292 10.635 -8.009 1.00 73.38 106 GLY A N 1
ATOM 844 C CA . GLY A 1 106 ? 23.232 11.430 -7.209 1.00 73.38 106 GLY A CA 1
ATOM 845 C C . GLY A 1 106 ? 24.204 10.589 -6.371 1.00 73.38 106 GLY A C 1
ATOM 846 O O . GLY A 1 106 ? 24.856 11.118 -5.475 1.00 73.38 106 GLY A O 1
ATOM 847 N N . ALA A 1 107 ? 24.280 9.281 -6.625 1.00 69.88 107 ALA A N 1
ATOM 848 C CA . ALA A 1 107 ? 25.113 8.345 -5.883 1.00 69.88 107 ALA A CA 1
ATOM 849 C C . ALA A 1 107 ? 26.480 8.222 -6.559 1.00 69.88 107 ALA A C 1
ATOM 851 O O . ALA A 1 107 ? 26.527 7.784 -7.705 1.00 69.88 107 ALA A O 1
ATOM 852 N N . GLU A 1 108 ? 27.575 8.576 -5.876 1.00 62.50 108 GLU A N 1
ATOM 853 C CA . GLU A 1 108 ? 28.944 8.306 -6.350 1.00 62.50 108 GLU A CA 1
ATOM 854 C C . GLU A 1 108 ? 29.111 6.824 -6.695 1.00 62.50 108 GLU A C 1
ATOM 856 O O . GLU A 1 108 ? 28.936 5.948 -5.850 1.00 62.50 108 GLU A O 1
ATOM 861 N N . ILE A 1 109 ? 29.423 6.544 -7.963 1.00 63.50 109 ILE A N 1
ATOM 862 C CA . ILE A 1 109 ? 29.752 5.193 -8.411 1.00 63.50 109 ILE A CA 1
ATOM 863 C C . ILE A 1 109 ? 31.267 5.052 -8.285 1.00 63.50 109 ILE A C 1
ATOM 865 O O . ILE A 1 109 ? 32.032 5.548 -9.115 1.00 63.50 109 ILE A O 1
ATOM 869 N N . GLU A 1 110 ? 31.692 4.412 -7.202 1.00 58.34 110 GLU A N 1
ATOM 870 C CA . GLU A 1 110 ? 33.093 4.104 -6.933 1.00 58.34 110 GLU A CA 1
ATOM 871 C C . GLU A 1 110 ? 33.667 3.241 -8.077 1.00 58.34 110 GLU A C 1
ATOM 873 O O . GLU A 1 110 ? 33.095 2.213 -8.439 1.00 58.34 110 GLU A O 1
ATOM 878 N N . GLY A 1 111 ? 34.773 3.683 -8.690 1.00 59.34 111 GLY A N 1
ATOM 879 C CA . GLY A 1 111 ? 35.458 2.960 -9.775 1.00 59.34 111 GLY A CA 1
ATOM 880 C C . GLY A 1 111 ? 35.231 3.474 -11.205 1.00 59.34 111 GLY A C 1
ATOM 881 O O . GLY A 1 111 ? 35.790 2.897 -12.135 1.00 59.34 111 GLY A O 1
ATOM 882 N N . LEU A 1 112 ? 34.461 4.553 -11.403 1.00 56.22 112 LEU A N 1
ATOM 883 C CA . LEU A 1 112 ? 34.274 5.201 -12.719 1.00 56.22 112 LEU A CA 1
ATOM 884 C C . LEU A 1 112 ? 34.883 6.597 -12.829 1.00 56.22 112 LEU A C 1
ATOM 886 O O . LEU A 1 112 ? 34.751 7.254 -13.863 1.00 56.22 112 LEU A O 1
ATOM 890 N N . THR A 1 113 ? 35.579 7.051 -11.791 1.00 50.88 113 THR A N 1
ATOM 891 C CA . THR A 1 113 ? 36.483 8.191 -11.904 1.00 50.88 113 THR A CA 1
ATOM 892 C C . THR A 1 113 ? 37.524 7.868 -12.978 1.00 50.88 113 THR A C 1
ATOM 894 O O . THR A 1 113 ? 38.212 6.854 -12.853 1.00 50.88 113 THR A O 1
ATOM 897 N N . PRO A 1 114 ? 37.677 8.693 -14.033 1.00 48.25 114 PRO A N 1
ATOM 898 C CA . PRO A 1 114 ? 38.798 8.572 -14.954 1.00 48.25 114 PRO A CA 1
ATOM 899 C C . PRO A 1 114 ? 40.087 8.871 -14.181 1.00 48.25 114 PRO A C 1
ATOM 901 O O . PRO A 1 114 ? 40.563 10.004 -14.127 1.00 48.25 114 PRO A O 1
ATOM 904 N N . SER A 1 115 ? 40.640 7.870 -13.502 1.00 55.28 115 SER A N 1
ATOM 905 C CA . SER A 1 115 ? 41.942 7.977 -12.868 1.00 55.28 115 SER A CA 1
ATOM 906 C C . SER A 1 115 ? 42.984 7.982 -13.981 1.00 55.28 115 SER A C 1
ATOM 908 O O . SER A 1 115 ? 43.330 6.937 -14.519 1.00 55.28 115 SER A O 1
ATOM 910 N N . GLN A 1 116 ? 43.398 9.186 -14.370 1.00 50.62 116 GLN A N 1
ATOM 911 C CA . GLN A 1 116 ? 44.687 9.523 -14.973 1.00 50.62 116 GLN A CA 1
ATOM 912 C C . GLN A 1 116 ? 45.363 8.406 -15.792 1.00 50.62 116 GLN A C 1
ATOM 914 O O . GLN A 1 116 ? 46.243 7.706 -15.302 1.00 50.62 116 GLN A O 1
ATOM 919 N N . ALA A 1 117 ? 45.029 8.316 -17.079 1.00 44.19 117 ALA A N 1
ATOM 920 C CA . ALA A 1 117 ? 45.913 7.730 -18.084 1.00 44.19 117 ALA A CA 1
ATOM 921 C C . ALA A 1 117 ? 46.430 8.854 -18.994 1.00 44.19 117 ALA A C 1
ATOM 923 O O . ALA A 1 117 ? 46.055 8.968 -20.156 1.00 44.19 117 ALA A O 1
ATOM 924 N N . SER A 1 118 ? 47.252 9.737 -18.430 1.00 47.84 118 SER A N 1
ATOM 925 C CA . SER A 1 118 ? 48.100 10.647 -19.203 1.00 47.84 118 SER A CA 1
ATOM 926 C C . SER A 1 118 ? 49.506 10.664 -18.596 1.00 47.84 118 SER A C 1
ATOM 928 O O . SER A 1 118 ? 49.942 11.666 -18.034 1.00 47.84 118 SER A O 1
ATOM 930 N N . GLY A 1 119 ? 50.184 9.516 -18.651 1.00 44.97 119 GLY A N 1
ATOM 931 C CA . GLY A 1 119 ? 51.630 9.497 -18.895 1.00 44.97 119 GLY A CA 1
ATOM 932 C C . GLY A 1 119 ? 51.813 9.473 -20.421 1.00 44.97 119 GLY A C 1
ATOM 933 O O . GLY A 1 119 ? 51.051 8.789 -21.095 1.00 44.97 119 GLY A O 1
ATOM 934 N N . ASP A 1 120 ? 52.685 10.245 -21.062 1.00 40.53 120 ASP A N 1
ATOM 935 C CA . ASP A 1 120 ? 53.947 10.786 -20.576 1.00 40.53 120 ASP A CA 1
ATOM 936 C C . ASP A 1 120 ? 54.335 12.117 -21.245 1.00 40.53 120 ASP A C 1
ATOM 938 O O . ASP A 1 120 ? 53.991 12.405 -22.388 1.00 40.53 120 ASP A O 1
ATOM 942 N N . ALA A 1 121 ? 55.084 12.895 -20.459 1.00 47.28 121 ALA A N 1
ATOM 943 C CA . ALA A 1 121 ? 56.168 13.813 -20.808 1.00 47.28 121 ALA A CA 1
ATOM 944 C C . ALA A 1 121 ? 56.097 14.623 -22.121 1.00 47.28 121 ALA A C 1
ATOM 946 O O . ALA A 1 121 ? 56.501 14.189 -23.195 1.00 47.28 121 ALA A O 1
ATOM 947 N N . SER A 1 122 ? 55.810 15.917 -21.958 1.00 58.88 122 SER A N 1
ATOM 948 C CA . SER A 1 122 ? 56.405 16.963 -22.793 1.00 58.88 122 SER A CA 1
ATOM 949 C C . SER A 1 122 ? 57.912 17.034 -22.505 1.00 58.88 122 SER A C 1
ATOM 951 O O . SER A 1 122 ? 58.329 17.598 -21.490 1.00 58.88 122 SER A O 1
ATOM 953 N N . SER A 1 123 ? 58.742 16.498 -23.393 1.00 49.34 123 SER A N 1
ATOM 954 C CA . SER A 1 123 ? 60.125 16.951 -23.560 1.00 49.34 123 SER A CA 1
ATOM 955 C C . SER A 1 123 ? 60.518 16.859 -25.025 1.00 49.34 123 SER A C 1
ATOM 957 O O . SER A 1 123 ? 60.640 15.787 -25.604 1.00 49.34 123 SER A O 1
ATOM 959 N N . ASP A 1 124 ? 60.653 18.048 -25.591 1.00 46.81 124 ASP A N 1
ATOM 960 C CA . ASP A 1 124 ? 61.220 18.359 -26.887 1.00 46.81 124 ASP A CA 1
ATOM 961 C C . ASP A 1 124 ? 62.676 17.865 -26.974 1.00 46.81 124 ASP A C 1
ATOM 963 O O . ASP A 1 124 ? 63.515 18.248 -26.156 1.00 46.81 124 ASP A O 1
ATOM 967 N N . SER A 1 125 ? 62.983 17.026 -27.964 1.00 49.62 125 SER A N 1
ATOM 968 C CA . SER A 1 125 ? 64.299 17.021 -28.606 1.00 49.62 125 SER A CA 1
ATOM 969 C C . SER A 1 125 ? 64.169 16.448 -30.016 1.00 49.62 125 SER A C 1
ATOM 971 O O . SER A 1 125 ? 63.806 15.284 -30.184 1.00 49.62 125 SER A O 1
ATOM 973 N N . GLY A 1 126 ? 64.429 17.293 -31.013 1.00 45.06 126 GLY A N 1
ATOM 974 C CA . GLY A 1 126 ? 64.291 16.975 -32.429 1.00 45.06 126 GLY A CA 1
ATOM 975 C C . GLY A 1 126 ? 65.231 15.892 -32.957 1.00 45.06 126 GLY A C 1
ATOM 976 O O . GLY A 1 126 ? 66.187 15.487 -32.298 1.00 45.06 126 GLY A O 1
ATOM 977 N N . GLY A 1 127 ? 64.961 15.473 -34.193 1.00 43.91 127 GLY A N 1
ATOM 978 C CA . GLY A 1 127 ? 65.870 14.628 -34.954 1.00 43.91 127 GLY A CA 1
ATOM 979 C C . GLY A 1 127 ? 65.205 13.774 -36.033 1.00 43.91 127 GLY A C 1
ATOM 980 O O . GLY A 1 127 ? 64.921 12.613 -35.793 1.00 43.91 127 GLY A O 1
ATOM 981 N N . GLU A 1 128 ? 65.100 14.367 -37.224 1.00 47.81 128 GLU A N 1
ATOM 982 C CA . GLU A 1 128 ? 65.426 13.764 -38.534 1.00 47.81 128 GLU A CA 1
ATOM 983 C C . GLU A 1 128 ? 64.388 12.865 -39.240 1.00 47.81 128 GLU A C 1
ATOM 985 O O . GLU A 1 128 ? 63.908 11.853 -38.737 1.00 47.81 128 GLU A O 1
ATOM 990 N N . GLU A 1 129 ? 64.088 13.297 -40.471 1.00 50.84 129 GLU A N 1
ATOM 991 C CA . GLU A 1 129 ? 63.392 12.605 -41.555 1.00 50.84 129 GLU A CA 1
ATOM 992 C C . GLU A 1 129 ? 63.851 11.156 -41.720 1.00 50.84 129 GLU A C 1
ATOM 994 O O . GLU A 1 129 ? 65.043 10.911 -41.877 1.00 50.84 129 GLU A O 1
ATOM 999 N N . LEU A 1 130 ? 62.901 10.229 -41.855 1.00 49.62 130 LEU A N 1
ATOM 1000 C CA . LEU A 1 130 ? 63.061 9.105 -42.773 1.00 49.62 130 LEU A CA 1
ATOM 1001 C C . LEU A 1 130 ? 61.737 8.833 -43.486 1.00 49.62 130 LEU A C 1
ATOM 1003 O O . LEU A 1 130 ? 60.737 8.435 -42.888 1.00 49.62 130 LEU A O 1
ATOM 1007 N N . GLU A 1 131 ? 61.774 9.076 -44.792 1.00 45.31 131 GLU A N 1
ATOM 1008 C CA . GLU A 1 131 ? 60.847 8.542 -45.777 1.00 45.31 131 GLU A CA 1
ATOM 1009 C C . GLU A 1 131 ? 60.723 7.020 -45.634 1.00 45.31 131 GLU A C 1
ATOM 1011 O O . GLU A 1 131 ? 61.706 6.314 -45.396 1.00 45.31 131 GLU A O 1
ATOM 1016 N N . SER A 1 132 ? 59.526 6.492 -45.861 1.00 49.31 132 SER A N 1
ATOM 1017 C CA . SER A 1 132 ? 59.369 5.141 -46.397 1.00 49.31 132 SER A CA 1
ATOM 1018 C C . SER A 1 132 ? 58.090 5.077 -47.218 1.00 49.31 132 SER A C 1
ATOM 1020 O O . SER A 1 132 ? 56.978 5.149 -46.696 1.00 49.31 132 SER A O 1
ATOM 1022 N N . GLU A 1 133 ? 58.305 5.010 -48.529 1.00 45.50 133 GLU A N 1
ATOM 1023 C CA . GLU A 1 133 ? 57.344 4.621 -49.550 1.00 45.50 133 GLU A CA 1
ATOM 1024 C C . GLU A 1 133 ? 56.922 3.148 -49.392 1.00 45.50 133 GLU A C 1
ATOM 1026 O O . GLU A 1 133 ? 57.755 2.295 -49.082 1.00 45.50 133 GLU A O 1
ATOM 1031 N N . LEU A 1 134 ? 55.648 2.911 -49.744 1.00 44.62 134 LEU A N 1
ATOM 1032 C CA . LEU A 1 134 ? 54.968 1.655 -50.118 1.00 44.62 134 LEU A CA 1
ATOM 1033 C C . LEU A 1 134 ? 54.677 0.605 -49.032 1.00 44.62 134 LEU A C 1
ATOM 1035 O O . LEU A 1 134 ? 55.588 -0.130 -48.598 1.00 44.62 134 LEU A O 1
#

Secondary structure (DSSP, 8-state):
--HHHHHHHHHHHHHHHHHHHHHHHHHHHHHHHHHHHHHHHTS--HHHHHHHHHHHHHHHHHHHHHHHHHHHHHHHHHHHHHHHHHHH-HHHHHHHHHHHHHHHH----TT-S---------------------

Sequence (134 aa):
MDRLHIELVEAQTTIKQQGKTQQILEAKNERLKSVLSEKEAQQLPSAVIEEFKKSYAFKIIIEDHIQEARSHIYDVEVKALEAECAEDGFIRGFMKGVCTIHCKTGAEIEGLTPSQASGDASSDSGGEELESEL

Radius of gyration: 46.25 Å; chains: 1; bounding box: 101×39×128 Å

Organism: Dendrobium chrysotoxum (NCBI:txid161865)

Foldseek 3Di:
DDPVVVVVVVVVVVVVVVVVVVVVVVVVVVVVVVVVVVVVVVPPDVVVVVVVVVVVVVVVVVVVVVVVVVVVVVVVLVVVLVVCCVVVNPVVSVLVSVVVVCVVVVDDDPPPPPPDPDDDDDDDDDDDDDDDDD

pLDDT: mean 82.07, std 17.75, range [40.53, 98.19]

=== Feature glossary ===
The record interleaves many kinds of information about one protein. Here is each kind framed as the question it answers.

Q: Are the domains correctly placed relative to each other?
A: Predicted aligned error is AlphaFold's pairwise confidence. Unlike pLDDT (per-residue), PAE is per-residue-pair and captures whether two parts of the structure are correctly placed relative to each other. Units are ångströms of expected positional error.

Q: Which residues are in helices, strands, or loops?
A: Eight-state secondary structure (DSSP): H is the canonical α-helix, G the tighter 3₁₀-helix, I the wider π-helix; E/B are β-structure, T and S are turns and bends, and '-' is everything else. DSSP derives these from the pattern of main-chain N–H···O=C hydrogen bonds, not from the sequence.

Q: What if only a Cα trace is available?
A: P-SEA three-state annotation labels each residue as helix, strand, or coil based purely on the geometry of the Cα trace. It serves as a fallback when the full backbone (and thus DSSP) is unavailable.

Q: What are the backbone torsion angles?
A: φ (phi) and ψ (psi) are the two rotatable backbone dihedrals per residue: φ is the C(i-1)–N–Cα–C torsion, ψ is the N–Cα–C–N(i+1) torsion, both in degrees on (−180°, 180°]. α-helical residues cluster near (−60°, −45°); β-strand residues near (−120°, +130°). A Ramachandran plot is simply a scatter of (φ, ψ) for every residue.

Q: What known structures does this most resemble?
A: Structural nearest neighbors (via Foldseek easy-search vs the PDB). Reported per hit: target PDB id, E-value, and alignment TM-score. A TM-score above ~0.5 is the conventional threshold for 'same fold'.

Q: What family and function is it annotated with?
A: Database cross-references. InterPro integrates a dozen domain/family signature databases into unified entries with residue-range hits. GO terms attach function/process/location labels with evidence codes. CATH codes position the fold in a four-level structural taxonomy. Organism is the NCBI-taxonomy species name.

Q: Which residues are buried vs exposed?
A: Solvent accessibility: the surface area of each residue that a 1.4 Å water probe can touch, in Å². When only backbone atoms are present the absolute values are lower than full-atom SASA (side chains contribute most of the area) and are flagged as backbone-only.

Q: What do the diagnostic plots show?
A: Three diagnostic plots accompany the record. The Cα contact map visualizes the tertiary structure as a 2D adjacency matrix (8 Å cutoff, sequence-local contacts suppressed). The Ramachandran plot shows the distribution of backbone (φ, ψ) torsions, with points in the α and β basins reflecting secondary structure content. The PAE plot shows AlphaFold's inter-residue confidence as a color matrix.

Q: What is the amino-acid chain?
A: The amino-acid sequence is the protein's primary structure: the linear order of residues from the N-terminus to the C-terminus, written in one-letter code. Everything else here — the 3D coordinates, the secondary structure, the domain annotations — is ultimately a consequence of this string.

Q: What do the rendered images show?
A: The six renders are orthographic views along the three Cartesian axes in both directions. Representation (cartoon, sticks, or surface) and color scheme (sequence-rainbow or by-chain) vary across proteins so the training set covers all the common visualization conventions.

Q: Where is each backbone atom in 3D?
A: The mmCIF table is the protein's shape written out atom by atom. For each backbone N, Cα, C, and carbonyl O, it records an (x, y, z) coordinate triple in Å plus the residue type, chain letter, and residue number.

Q: How mobile is each atom in the crystal?
A: For experimental (PDB) structures, the B-factor (temperature factor) quantifies the positional spread of each atom in the crystal — a combination of thermal vibration and static disorder — in units of Å². High B-factors mark flexible loops or poorly resolved regions; low B-factors mark the rigid, well-ordered core.

Q: How big and how compact is the whole molecule?
A: Three whole-structure scalars: the radius of gyration (RMS distance of Cα from centroid, in Å), the count of Cα–Cα contacts (pairs closer than 8 Å and separated by more than four residues in sequence — i.e. tertiary, not local, contacts), and the bounding-box dimensions. Together they distinguish compact globular folds from extended fibres or disordered chains.

Q: What does the local fold look like, residue by residue?
A: A 3Di character summarizes, for each residue, the relative orientation of the Cα frame of its nearest spatial neighbor. Because it encodes fold topology rather than chemistry, 3Di alignments detect remote structural similarity that sequence alignment misses.

Q: How confident is the AlphaFold model at each residue?
A: For AlphaFold models, the B-factor field carries pLDDT — the model's own estimate of local accuracy on a 0–100 scale. Regions with pLDDT<50 should be treated as essentially unmodeled; they often correspond to intrinsically disordered segments.